Protein 2CKK (pdb70)

InterPro domains:
  IPR014722 Large ribosomal subunit protein uL2, domain 2 [G3DSA:2.30.30.30] (337-393)
  IPR019447 DNA/RNA-binding protein Kin17, WH-like domain [PF10357] (59-177)
  IPR019447 DNA/RNA-binding protein Kin17, WH-like domain [SM01253] (52-178)
  IPR036236 Zinc finger C2H2 superfamily [SSF57667] (26-66)
  IPR037321 KIN17-like protein [PTHR12805] (1-393)
  IPR038254 DNA/RNA-binding protein KIN17, WH-like domain superfamily [G3DSA:1.10.10.2030] (60-160)
  IPR041330 KN17, SH3-like domain [PF18131] (276-328)
  IPR041995 Kin17, KOW domain [PF25092] (337-393)
  IPR041995 Kin17, KOW domain [cd13155] (339-392)
  IPR056767 KIN17, C2H2-type zinc finger domain [PF25095] (24-53)

Sequence (120 aa):
TARTDYWLQPEIIVKIITKKLGEKYHKKKAIVKEVIDKYTAVVKMIDSGDKLKLDQTHLETVIPAPGKRILVLNGGYRGNEGTLESINEKTFSATIVIETGPLKGRRVEGIQYEDISKLA

Structure (mmCIF, N/CA/C/O backbone):
data_2CKK
#
_entry.id   2CKK
#
_cell.length_a   45.752
_cell.length_b   46.309
_cell.length_c   60.798
_cell.angle_alpha   90.00
_cell.angle_beta   90.00
_cell.angle_gamma   90.00
#
_symmetry.space_group_name_H-M   'P 21 21 21'
#
loop_
_entity.id
_entity.type
_entity.pdbx_description
1 polymer KIN17
2 non-polymer 'IODIDE ION'
3 non-polymer 'ACETATE ION'
4 water water
#
loop_
_atom_site.group_PDB
_atom_site.id
_atom_site.type_symbol
_atom_site.label_atom_id
_atom_site.label_alt_id
_atom_site.label_comp_id
_atom_site.label_asym_id
_atom_site.label_entity_id
_atom_site.label_seq_id
_atom_site.pdbx_PDB_ins_code
_atom_site.Cartn_x
_atom_site.Cartn_y
_atom_site.Cartn_z
_atom_site.occupancy
_atom_site.B_iso_or_equiv
_atom_site.auth_seq_id
_atom_site.auth_comp_id
_atom_site.auth_asym_id
_atom_site.auth_atom_id
_atom_site.pdbx_PDB_model_num
ATOM 1 N N . THR A 1 8 ? 35.207 32.848 9.742 1.00 35.68 8 THR A N 1
ATOM 2 C CA . THR A 1 8 ? 35.003 32.243 11.094 1.00 34.75 8 THR A CA 1
ATOM 3 C C . THR A 1 8 ? 35.594 30.847 11.088 1.00 33.05 8 THR A C 1
ATOM 4 O O . THR A 1 8 ? 36.253 30.442 10.112 1.00 33.93 8 THR A O 1
ATOM 8 N N . ALA A 1 9 ? 35.353 30.097 12.158 1.00 30.35 9 ALA A N 1
ATOM 9 C CA . ALA A 1 9 ? 35.892 28.756 12.231 1.00 28.15 9 ALA A CA 1
ATOM 10 C C . ALA A 1 9 ? 35.052 27.770 11.429 1.00 26.12 9 ALA A C 1
ATOM 11 O O . ALA A 1 9 ? 35.393 26.602 11.375 1.00 25.41 9 ALA A O 1
ATOM 13 N N . ARG A 1 10 ? 33.947 28.219 10.846 1.00 23.67 10 ARG A N 1
ATOM 14 C CA . ARG A 1 10 ? 33.074 27.351 10.067 1.00 22.77 10 ARG A CA 1
ATOM 15 C C . ARG A 1 10 ? 33.293 27.664 8.580 1.00 21.58 10 ARG A C 1
ATOM 16 O O . ARG A 1 10 ? 33.050 28.774 8.110 1.00 21.65 10 ARG A O 1
ATOM 24 N N . THR A 1 11 ? 33.774 26.679 7.831 1.00 19.40 11 THR A N 1
ATOM 25 C CA . THR A 1 11 ? 34.000 26.809 6.384 1.00 18.14 11 THR A CA 1
ATOM 26 C C . THR A 1 11 ? 33.171 25.795 5.630 1.00 17.55 11 THR A C 1
ATOM 27 O O . THR A 1 11 ? 32.828 24.740 6.168 1.00 18.31 11 THR A O 1
ATOM 31 N N . ASP A 1 12 ? 32.856 26.132 4.383 1.00 17.19 12 ASP A N 1
ATOM 32 C CA . ASP A 1 12 ? 32.085 25.233 3.519 1.00 17.15 12 ASP A CA 1
ATOM 33 C C . ASP A 1 12 ? 32.929 24.076 3.006 1.00 16.58 12 ASP A C 1
ATOM 34 O O . ASP A 1 12 ? 32.406 23.000 2.707 1.00 17.91 12 ASP A O 1
ATOM 39 N N . TYR A 1 13 ? 34.233 24.313 2.933 1.00 17.45 13 TYR A N 1
ATOM 40 C CA . TYR A 1 13 ? 35.239 23.305 2.544 1.00 16.72 13 TYR A CA 1
ATOM 41 C C . TYR A 1 13 ? 35.843 22.656 3.790 1.00 16.39 13 TYR A C 1
ATOM 42 O O . TYR A 1 13 ? 35.957 23.282 4.827 1.00 17.48 13 TYR A O 1
ATOM 51 N N . TRP A 1 14 ? 36.208 21.390 3.687 1.00 14.97 14 TRP A N 1
ATOM 52 C CA . TRP A 1 14 ? 36.639 20.649 4.885 1.00 13.86 14 TRP A CA 1
ATOM 53 C C . TRP A 1 14 ? 37.839 19.735 4.677 1.00 13.57 14 TRP A C 1
ATOM 54 O O . TRP A 1 14 ? 38.407 19.274 5.657 1.00 13.28 14 TRP A O 1
ATOM 65 N N . LEU A 1 15 ? 38.214 19.397 3.437 1.00 13.66 15 LEU A N 1
ATOM 66 C CA . LEU A 1 15 ? 39.314 18.447 3.237 1.00 13.44 15 LEU A CA 1
ATOM 67 C C . LEU A 1 15 ? 40.623 18.918 3.857 1.00 13.53 15 LEU A C 1
ATOM 68 O O . LEU A 1 15 ? 40.941 20.087 3.802 1.00 14.10 15 LEU A O 1
ATOM 73 N N . GLN A 1 16 ? 41.368 17.957 4.402 1.00 12.73 16 GLN A N 1
ATOM 74 C CA . GLN A 1 16 ? 42.752 18.130 4.854 1.00 12.73 16 GLN A CA 1
ATOM 75 C C . GLN A 1 16 ? 43.510 16.915 4.347 1.00 12.90 16 GLN A C 1
ATOM 76 O O . GLN A 1 16 ? 42.939 15.851 4.162 1.00 13.90 16 GLN A O 1
ATOM 82 N N . PRO A 1 17 ? 44.816 17.067 4.147 1.00 13.71 17 PRO A N 1
ATOM 83 C CA . PRO A 1 17 ? 45.642 15.910 3.811 1.00 13.75 17 PRO A CA 1
ATOM 84 C C . PRO A 1 17 ? 45.827 15.015 5.034 1.00 12.86 17 PRO A C 1
ATOM 85 O O . PRO A 1 17 ? 45.598 15.424 6.164 1.00 13.19 17 PRO A O 1
ATOM 89 N N . GLU A 1 18 ? 46.240 13.781 4.774 1.00 12.63 18 GLU A N 1
ATOM 90 C CA . GLU A 1 18 ? 46.628 12.804 5.778 1.00 12.93 18 GLU A CA 1
ATOM 91 C C . GLU A 1 18 ? 45.49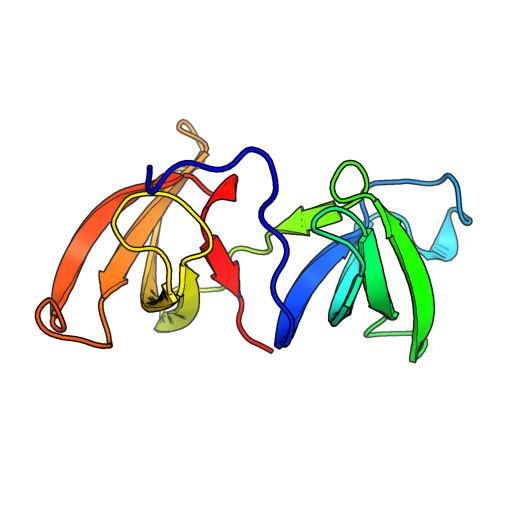2 12.204 6.603 1.00 13.37 18 GLU A C 1
ATOM 92 O O . GLU A 1 18 ? 45.735 11.576 7.626 1.00 15.23 18 GLU A O 1
ATOM 98 N N . ILE A 1 19 ? 44.277 12.397 6.139 1.00 12.46 19 ILE A N 1
ATOM 99 C CA . ILE A 1 19 ? 43.110 11.753 6.696 1.00 12.61 19 ILE A CA 1
ATOM 100 C C . ILE A 1 19 ? 42.642 10.622 5.785 1.00 12.64 19 ILE A C 1
ATOM 101 O O . ILE A 1 19 ? 43.004 10.559 4.594 1.00 13.66 19 ILE A O 1
ATOM 106 N N . ILE A 1 20 ? 41.891 9.702 6.384 1.00 12.50 20 ILE A N 1
ATOM 107 C CA . ILE A 1 20 ? 41.183 8.668 5.655 1.00 12.55 20 ILE A CA 1
ATOM 108 C C . ILE A 1 20 ? 39.771 9.136 5.349 1.00 12.67 20 ILE A C 1
ATOM 109 O O . ILE A 1 20 ? 39.084 9.663 6.217 1.00 13.70 20 ILE A O 1
ATOM 115 N N . VAL A 1 21 ? 39.380 8.933 4.095 1.00 12.37 21 VAL A N 1
ATOM 116 C CA . VAL A 1 21 ? 38.043 9.232 3.661 1.00 13.14 21 VAL A CA 1
ATOM 117 C C . VAL A 1 21 ? 37.475 8.011 2.954 1.00 12.88 21 VAL A C 1
ATOM 118 O O . VAL A 1 21 ? 38.177 7.082 2.575 1.00 12.75 21 VAL A O 1
ATOM 122 N N . LYS A 1 22 ? 36.167 8.031 2.771 1.00 12.52 22 LYS A N 1
ATOM 123 C CA . LYS A 1 22 ? 35.448 6.997 2.031 1.00 13.19 22 LYS A CA 1
ATOM 124 C C . LYS A 1 22 ? 34.882 7.628 0.755 1.00 13.28 22 LYS A C 1
ATOM 125 O O . LYS A 1 22 ? 34.292 8.718 0.813 1.00 13.84 22 LYS A O 1
ATOM 131 N N . ILE A 1 23 ? 35.076 6.966 -0.382 1.00 13.05 23 ILE A N 1
ATOM 132 C CA . ILE A 1 23 ? 34.583 7.455 -1.638 1.00 13.13 23 ILE A CA 1
ATOM 133 C C . ILE A 1 23 ? 33.132 7.038 -1.660 1.00 12.57 23 ILE A C 1
ATOM 134 O O . ILE A 1 23 ? 32.802 5.876 -1.476 1.00 12.71 23 ILE A O 1
ATOM 139 N N . ILE A 1 24 ? 32.246 7.987 -1.917 1.00 12.31 24 ILE A N 1
ATOM 140 C CA . ILE A 1 24 ? 30.812 7.736 -1.925 1.00 13.22 24 ILE A CA 1
ATOM 141 C C . ILE A 1 24 ? 30.185 8.008 -3.273 1.00 12.83 24 ILE A C 1
ATOM 142 O O . ILE A 1 24 ? 28.968 8.107 -3.378 1.00 14.16 24 ILE A O 1
ATOM 147 N N . THR A 1 25 ? 31.013 8.076 -4.317 1.00 12.86 25 THR A N 1
ATOM 148 C CA . THR A 1 25 ? 30.520 8.191 -5.674 1.00 13.16 25 THR A CA 1
ATOM 149 C C . THR A 1 25 ? 30.845 6.945 -6.495 1.00 14.11 25 THR A C 1
ATOM 150 O O . THR A 1 25 ? 31.835 6.252 -6.240 1.00 13.84 25 THR A O 1
ATOM 154 N N . LYS A 1 26 ? 30.022 6.705 -7.507 1.00 14.22 26 LYS A N 1
ATOM 155 C CA . LYS A 1 26 ? 30.280 5.729 -8.555 1.00 14.62 26 LYS A CA 1
ATOM 156 C C . LYS A 1 26 ? 30.802 6.384 -9.814 1.00 15.72 26 LYS A C 1
ATOM 157 O O . LYS A 1 26 ? 31.104 5.690 -10.771 1.00 16.81 26 LYS A O 1
ATOM 163 N N . LYS A 1 27 ? 30.934 7.703 -9.803 1.00 15.43 27 LYS A N 1
ATOM 164 C CA . LYS A 1 27 ? 31.201 8.459 -11.038 1.00 16.35 27 LYS A CA 1
ATOM 165 C C . LYS A 1 27 ? 32.559 8.157 -11.651 1.00 17.45 27 LYS A C 1
ATOM 166 O O . LYS A 1 27 ? 32.754 8.372 -12.850 1.00 18.50 27 LYS A O 1
ATOM 172 N N . LEU A 1 28 ? 33.502 7.674 -10.843 1.00 16.74 28 LEU A N 1
ATOM 173 C CA . LEU A 1 28 ? 34.844 7.340 -11.373 1.00 17.38 28 LEU A CA 1
ATOM 174 C C . LEU A 1 28 ? 35.004 5.847 -11.522 1.00 16.91 28 LEU A C 1
ATOM 175 O O . LEU A 1 28 ? 36.110 5.357 -11.830 1.00 18.62 28 LEU A O 1
ATOM 180 N N . GLY A 1 29 ? 33.899 5.130 -11.360 1.00 16.22 29 GLY A N 1
ATOM 181 C CA . GLY A 1 29 ? 33.865 3.683 -11.508 1.00 17.18 29 GLY A CA 1
ATOM 182 C C . GLY A 1 29 ? 33.367 3.029 -10.222 1.00 16.23 29 GLY A C 1
ATOM 183 O O . GLY A 1 29 ? 33.709 3.447 -9.124 1.00 16.73 29 GLY A O 1
ATOM 184 N N . GLU A 1 30 ? 32.514 2.023 -10.365 1.00 17.02 30 GLU A N 1
ATOM 185 C CA . GLU A 1 30 ? 31.963 1.306 -9.237 1.00 16.17 30 GLU A CA 1
ATOM 186 C C . GLU A 1 30 ? 33.008 0.629 -8.365 1.00 16.15 30 GLU A C 1
ATOM 187 O O . GLU A 1 30 ? 32.758 0.383 -7.185 1.00 16.58 30 GLU A O 1
ATOM 193 N N . LYS A 1 31 ? 34.172 0.324 -8.944 1.00 15.02 31 LYS A N 1
ATOM 194 C CA . LYS A 1 31 ? 35.305 -0.207 -8.192 1.00 15.65 31 LYS A CA 1
ATOM 195 C C . LYS A 1 31 ? 35.533 0.569 -6.878 1.00 14.61 31 LYS A C 1
ATOM 196 O O . LYS A 1 31 ? 35.821 -0.003 -5.848 1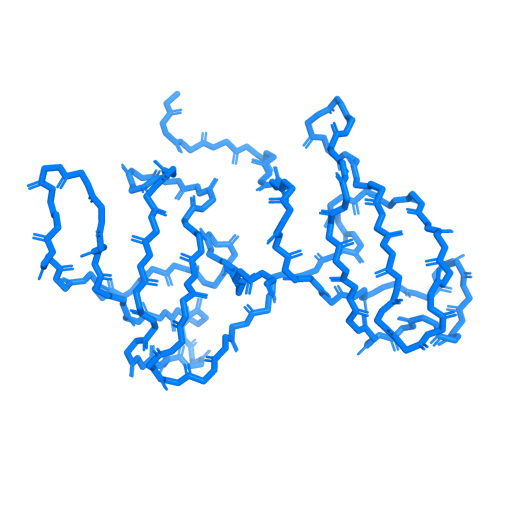.00 15.52 31 LYS A O 1
ATOM 202 N N . TYR A 1 32 ? 35.414 1.885 -6.964 1.00 13.53 32 TYR A N 1
ATOM 203 C CA . TYR A 1 32 ? 35.839 2.765 -5.866 1.00 13.80 32 TYR A CA 1
ATOM 204 C C . TYR A 1 32 ? 34.715 3.081 -4.890 1.00 14.08 32 TYR A C 1
ATOM 205 O O . TYR A 1 32 ? 34.981 3.628 -3.824 1.00 14.54 32 TYR A O 1
ATOM 214 N N . HIS A 1 33 ? 33.476 2.743 -5.228 1.00 13.85 33 HIS A N 1
ATOM 215 C CA . HIS A 1 33 ? 32.342 3.151 -4.407 1.00 14.08 33 HIS A CA 1
ATOM 216 C C . HIS A 1 33 ? 32.406 2.416 -3.068 1.00 14.13 33 HIS A C 1
ATOM 217 O O . HIS A 1 33 ? 32.509 1.198 -3.021 1.00 15.00 33 HIS A O 1
ATOM 224 N N . LYS A 1 34 ? 32.327 3.188 -1.985 1.00 13.71 34 LYS A N 1
ATOM 225 C CA . LYS A 1 34 ? 32.362 2.728 -0.601 1.00 15.71 34 LYS A CA 1
ATOM 226 C C . LYS A 1 34 ? 33.721 2.248 -0.153 1.00 15.63 34 LYS A C 1
ATOM 227 O O . LYS A 1 34 ? 33.857 1.679 0.938 1.00 17.43 34 LYS A O 1
ATOM 233 N N . LYS A 1 35 ? 34.742 2.511 -0.948 1.00 14.47 35 LYS A N 1
ATOM 234 C CA . LYS A 1 35 ? 36.095 2.130 -0.590 1.00 14.30 35 LYS A CA 1
ATOM 235 C C . LYS A 1 35 ? 36.836 3.303 0.036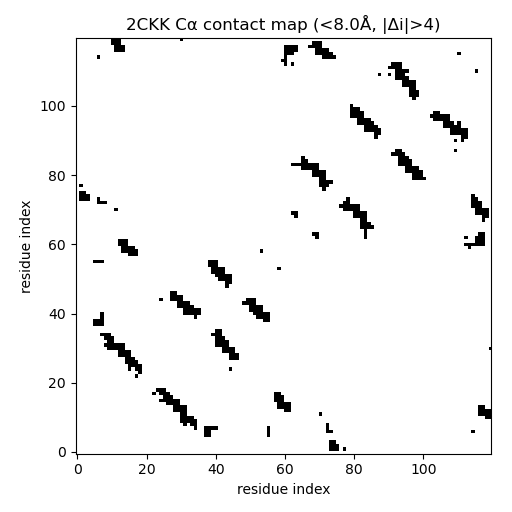 1.00 13.51 35 LYS A C 1
ATOM 236 O O . LYS A 1 35 ? 36.587 4.468 -0.287 1.00 14.41 35 LYS A O 1
ATOM 242 N N . LYS A 1 36 ? 37.761 2.994 0.941 1.00 14.33 36 LYS A N 1
ATOM 243 C CA . LYS A 1 36 ? 38.521 4.026 1.642 1.00 14.18 36 LYS A CA 1
ATOM 244 C C . LYS A 1 36 ? 39.797 4.438 0.910 1.00 13.36 36 LYS A C 1
ATOM 245 O O . LYS A 1 36 ? 40.363 3.676 0.104 1.00 13.10 36 LYS A O 1
ATOM 251 N N . ALA A 1 37 ? 40.222 5.667 1.186 1.00 12.91 37 ALA A N 1
ATOM 252 C CA . ALA A 1 37 ? 41.389 6.236 0.556 1.00 13.16 37 ALA A CA 1
ATOM 253 C C . ALA A 1 37 ? 42.081 7.156 1.517 1.00 13.21 37 ALA A C 1
ATOM 254 O O . ALA A 1 37 ? 41.465 7.652 2.457 1.00 13.70 37 ALA A O 1
ATOM 256 N N . ILE A 1 38 ? 43.325 7.483 1.212 1.00 13.36 38 ILE A N 1
ATOM 257 C CA . ILE A 1 38 ? 44.045 8.498 1.967 1.00 14.29 38 ILE A CA 1
ATOM 258 C C . ILE A 1 38 ? 44.042 9.785 1.131 1.00 13.87 38 ILE A C 1
ATOM 259 O O . ILE A 1 38 ? 44.314 9.745 -0.077 1.00 14.36 38 ILE A O 1
ATOM 264 N N . VAL A 1 39 ? 43.783 10.925 1.777 1.00 13.64 39 VAL A N 1
ATOM 265 C CA . VAL A 1 39 ? 43.907 12.212 1.114 1.00 13.52 39 VAL A CA 1
ATOM 266 C C . VAL A 1 39 ? 45.369 12.586 1.052 1.00 13.66 39 VAL A C 1
ATOM 267 O O . VAL A 1 39 ? 45.989 12.830 2.066 1.00 13.23 39 VAL A O 1
ATOM 271 N N . LYS A 1 40 ? 45.931 12.612 -0.146 1.00 13.43 40 LYS A N 1
ATOM 272 C CA . LYS A 1 40 ? 47.341 12.938 -0.328 1.00 14.16 40 LYS A CA 1
ATOM 273 C C . LYS A 1 40 ? 47.586 14.439 -0.422 1.00 14.05 40 LYS A C 1
ATOM 274 O O . LYS A 1 40 ? 48.588 14.951 0.072 1.00 14.99 40 LYS A O 1
ATOM 280 N N . GLU A 1 41 ? 46.638 15.151 -1.035 1.00 14.21 41 GLU A N 1
ATOM 281 C CA . GLU A 1 41 ? 46.735 16.578 -1.245 1.00 15.00 41 GLU A CA 1
ATOM 282 C C . GLU A 1 41 ? 45.357 17.193 -1.448 1.00 14.05 41 GLU A C 1
ATOM 283 O O . GLU A 1 41 ? 44.435 16.515 -1.916 1.00 14.76 41 GLU A O 1
ATOM 289 N N . VAL A 1 42 ? 45.223 18.442 -1.006 1.00 14.02 42 VAL A N 1
ATOM 290 C CA . VAL A 1 42 ? 44.026 19.210 -1.257 1.00 15.00 42 VAL A CA 1
ATOM 291 C C . VAL A 1 42 ? 44.380 20.324 -2.226 1.00 16.59 42 VAL A C 1
ATOM 292 O O . VAL A 1 42 ? 45.344 21.041 -2.019 1.00 16.29 42 VAL A O 1
ATOM 296 N N . ILE A 1 43 ? 43.588 20.454 -3.274 1.00 18.47 43 ILE A N 1
ATOM 297 C CA . ILE A 1 43 ? 43.794 21.486 -4.281 1.00 20.57 43 ILE A CA 1
ATOM 298 C C . ILE A 1 43 ? 42.591 22.401 -4.260 1.00 20.94 43 ILE A C 1
ATOM 299 O O . ILE A 1 43 ? 41.435 21.943 -4.396 1.00 20.54 43 ILE A O 1
ATOM 304 N N . ASP A 1 44 ? 42.877 23.685 -4.044 1.00 23.03 44 ASP A N 1
ATOM 305 C CA . ASP A 1 44 ? 41.912 24.760 -4.101 1.00 24.32 44 ASP A CA 1
ATOM 306 C C . ASP A 1 44 ? 40.680 24.464 -3.265 1.00 22.54 44 ASP A C 1
ATOM 307 O O . ASP A 1 44 ? 39.546 24.579 -3.741 1.00 23.56 44 ASP A O 1
ATOM 312 N N . LYS A 1 45 ? 40.942 24.121 -2.013 1.00 21.56 45 LYS A N 1
ATOM 313 C CA . LYS A 1 45 ? 39.936 23.997 -0.962 1.00 20.19 45 LYS A CA 1
ATOM 314 C C . LYS A 1 45 ? 38.983 22.815 -1.098 1.00 18.25 45 LYS A C 1
ATOM 315 O O . LYS A 1 45 ? 38.782 22.129 -0.122 1.00 17.75 45 LYS A O 1
ATOM 321 N N . TYR A 1 46 ? 38.427 22.595 -2.293 1.00 17.12 46 TYR A N 1
ATOM 322 C CA . TYR A 1 46 ? 37.341 21.626 -2.501 1.00 15.72 46 TYR A CA 1
ATOM 323 C C . TYR A 1 46 ? 37.733 20.272 -3.084 1.00 16.07 46 TYR A C 1
ATOM 324 O O . TYR A 1 46 ? 36.918 19.368 -3.086 1.00 15.96 46 TYR A O 1
ATOM 333 N N . THR A 1 47 ? 38.950 20.124 -3.599 1.00 16.27 47 THR A N 1
ATOM 334 C CA . THR A 1 47 ? 39.322 18.955 -4.351 1.00 16.09 47 THR A CA 1
ATOM 335 C C . THR A 1 47 ? 40.410 18.183 -3.642 1.00 15.42 47 THR A C 1
ATOM 336 O O . THR A 1 47 ? 41.400 18.751 -3.208 1.00 16.64 47 THR A O 1
ATOM 340 N N . ALA A 1 48 ? 40.213 16.880 -3.540 1.00 15.58 48 ALA A N 1
ATOM 341 C CA . ALA A 1 48 ? 41.211 15.971 -3.003 1.00 15.79 48 ALA A CA 1
ATOM 342 C C . ALA A 1 48 ? 41.886 15.197 -4.093 1.00 14.74 48 ALA A C 1
ATOM 343 O O . ALA A 1 48 ? 41.237 14.745 -5.021 1.00 15.74 48 ALA A O 1
ATOM 345 N N . VAL A 1 49 ? 43.177 14.993 -3.931 1.00 14.95 49 VAL A N 1
ATOM 346 C CA . VAL A 1 49 ? 43.864 13.933 -4.622 1.00 14.66 49 VAL A CA 1
ATOM 347 C C . VAL A 1 49 ? 43.963 12.816 -3.600 1.00 14.36 49 VAL A C 1
ATOM 348 O O . VAL A 1 49 ? 44.547 13.020 -2.547 1.00 14.95 49 VAL A O 1
ATOM 352 N N . VAL A 1 50 ? 43.328 11.683 -3.888 1.00 13.24 50 VAL A N 1
ATOM 353 C CA . VAL A 1 50 ? 43.296 10.583 -2.943 1.00 13.61 50 VAL A CA 1
ATOM 354 C C . VAL A 1 50 ? 44.031 9.380 -3.536 1.00 13.99 50 VAL A C 1
ATOM 355 O O . VAL A 1 50 ? 44.147 9.233 -4.781 1.00 14.90 50 VAL A O 1
ATOM 359 N N . LYS A 1 51 ? 44.539 8.527 -2.649 1.00 14.96 51 LYS A N 1
ATOM 360 C CA . LYS A 1 51 ? 45.096 7.238 -3.036 1.00 14.36 51 LYS A CA 1
ATOM 361 C C . LYS A 1 51 ? 44.285 6.143 -2.360 1.00 14.48 51 LYS A C 1
ATOM 362 O O . LYS A 1 51 ? 44.206 6.054 -1.131 1.00 14.32 51 LYS A O 1
ATOM 368 N N . MET A 1 52 ? 43.660 5.317 -3.166 1.00 13.55 52 MET A N 1
ATOM 369 C CA . MET A 1 52 ? 42.774 4.280 -2.643 1.00 13.97 52 MET A CA 1
ATOM 370 C C . MET A 1 52 ? 43.597 3.294 -1.839 1.00 15.00 52 MET A C 1
ATOM 371 O O . MET A 1 52 ? 44.659 2.858 -2.287 1.00 16.08 52 MET A O 1
ATOM 376 N N . ILE A 1 53 ? 43.084 2.890 -0.685 1.00 14.49 53 ILE A N 1
ATOM 377 C CA . ILE A 1 53 ? 43.849 2.018 0.196 1.00 16.22 53 ILE A CA 1
ATOM 378 C C . ILE A 1 53 ? 44.106 0.644 -0.427 1.00 16.83 53 ILE A C 1
ATOM 379 O O . ILE A 1 53 ? 45.229 0.124 -0.373 1.00 18.30 53 ILE A O 1
ATOM 384 N N . ASP A 1 54 ? 43.075 0.071 -1.048 1.00 16.71 54 ASP A N 1
ATOM 385 C CA . ASP A 1 54 ? 43.165 -1.305 -1.514 1.00 18.12 54 ASP A CA 1
ATOM 386 C C . ASP A 1 54 ? 43.992 -1.343 -2.803 1.00 17.73 54 ASP A C 1
ATOM 387 O O . ASP A 1 54 ? 45.045 -2.016 -2.848 1.00 20.27 54 ASP A O 1
ATOM 392 N N . SER A 1 55 ? 43.577 -0.598 -3.828 1.00 17.29 55 SER A N 1
ATOM 393 C CA . SER A 1 55 ? 44.213 -0.697 -5.127 1.00 16.96 55 SER A CA 1
ATOM 394 C C . SER A 1 55 ? 45.434 0.189 -5.278 1.00 17.07 55 SER A C 1
ATOM 395 O O . SER A 1 55 ? 46.227 -0.041 -6.192 1.00 18.62 55 SER A O 1
ATOM 398 N N . GLY A 1 56 ? 45.567 1.232 -4.447 1.00 16.27 56 GLY A N 1
ATOM 399 C CA . GLY A 1 56 ? 46.576 2.261 -4.681 1.00 16.08 56 GLY A CA 1
ATOM 400 C C . GLY A 1 56 ? 46.242 3.242 -5.795 1.00 14.86 56 GLY A C 1
ATOM 401 O O . GLY A 1 56 ? 47.049 4.129 -6.097 1.00 15.69 56 GLY A O 1
ATOM 402 N N . ASP A 1 57 ? 45.068 3.111 -6.443 1.00 14.66 57 ASP A N 1
ATOM 403 C CA . ASP A 1 57 ? 44.759 4.023 -7.543 1.00 15.20 57 ASP A CA 1
ATOM 404 C C . ASP A 1 57 ? 44.639 5.472 -7.071 1.00 16.00 57 ASP A C 1
ATOM 405 O O . ASP A 1 57 ? 44.151 5.739 -5.978 1.00 15.51 57 ASP A O 1
ATOM 410 N N . LYS A 1 58 ? 45.069 6.401 -7.904 1.00 17.50 58 LYS A N 1
ATOM 411 C CA . LYS A 1 58 ? 45.008 7.821 -7.619 1.00 17.51 58 LYS A CA 1
ATOM 412 C C . LYS A 1 58 ? 43.785 8.423 -8.294 1.00 16.65 58 LYS A C 1
ATOM 413 O O . LYS A 1 58 ? 43.533 8.151 -9.477 1.00 18.40 58 LYS A O 1
ATOM 419 N N . LEU A 1 59 ? 43.031 9.222 -7.556 1.00 16.20 59 LEU A N 1
ATOM 420 C CA . LEU A 1 59 ? 41.842 9.909 -8.100 1.00 15.32 59 LEU A CA 1
ATOM 421 C C . LEU A 1 59 ? 41.817 11.347 -7.614 1.00 15.62 59 LEU A C 1
ATOM 422 O O . LEU A 1 59 ? 42.368 11.649 -6.570 1.00 15.60 59 LEU A O 1
ATOM 427 N N . LYS A 1 60 ? 41.199 12.221 -8.399 1.00 15.25 60 LYS A N 1
ATOM 428 C CA . LYS A 1 60 ? 40.896 13.578 -7.987 1.00 16.36 60 LYS A CA 1
ATOM 429 C C . LYS A 1 60 ? 39.396 13.676 -7.845 1.00 16.30 60 LYS A C 1
ATOM 430 O O . LYS A 1 60 ? 38.693 13.368 -8.790 1.00 16.37 60 LYS A O 1
ATOM 436 N N . LEU A 1 61 ? 38.931 14.083 -6.674 1.00 15.49 61 LEU A N 1
ATOM 437 C CA . LEU A 1 61 ? 37.493 14.115 -6.372 1.00 15.75 61 LEU A CA 1
ATOM 438 C C . LEU A 1 61 ? 37.139 15.343 -5.548 1.00 14.73 61 LEU A C 1
ATOM 439 O O . LEU A 1 61 ? 37.878 15.741 -4.642 1.00 15.62 61 LEU A O 1
ATOM 444 N N . ASP A 1 62 ? 35.994 15.933 -5.888 1.00 14.34 62 ASP A N 1
ATOM 445 C CA . ASP A 1 62 ? 35.409 16.978 -5.072 1.00 13.92 62 ASP A CA 1
ATOM 446 C C . ASP A 1 62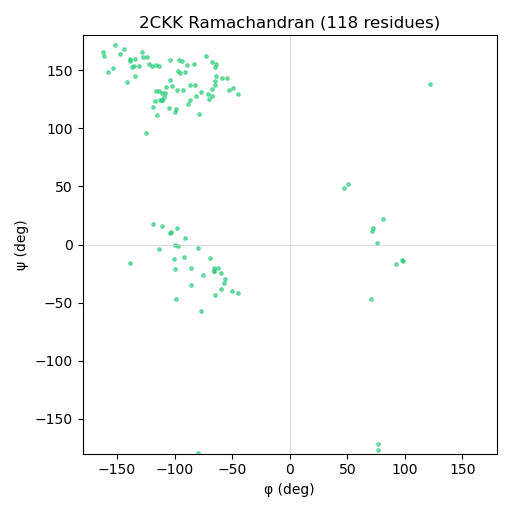 ? 35.018 16.402 -3.705 1.00 13.71 62 ASP A C 1
ATOM 447 O O . ASP A 1 62 ? 34.652 15.224 -3.579 1.00 14.22 62 ASP A O 1
ATOM 452 N N . GLN A 1 63 ? 34.967 17.283 -2.716 1.00 12.05 63 GLN A N 1
ATOM 453 C CA . GLN A 1 63 ? 34.539 16.908 -1.364 1.00 13.04 63 GLN A CA 1
ATOM 454 C C . GLN A 1 63 ? 33.158 16.265 -1.336 1.00 12.94 63 GLN A C 1
ATOM 455 O O . GLN A 1 63 ? 32.889 15.415 -0.471 1.00 13.42 63 GLN A O 1
ATOM 461 N N . THR A 1 64 ? 32.294 16.636 -2.277 1.00 12.92 64 THR A N 1
ATOM 462 C CA . THR A 1 64 ? 30.919 16.109 -2.285 1.00 13.37 64 THR A CA 1
ATOM 463 C C . THR A 1 64 ? 30.870 14.647 -2.639 1.00 12.92 64 THR A C 1
ATOM 464 O O . THR A 1 64 ? 29.823 14.022 -2.459 1.00 14.42 64 THR A O 1
ATOM 468 N N . HIS A 1 65 ? 31.986 14.094 -3.119 1.00 12.80 65 HIS A N 1
ATOM 469 C CA . HIS A 1 65 ? 32.093 12.669 -3.439 1.00 12.65 65 HIS A CA 1
ATOM 470 C C . HIS A 1 65 ? 32.849 11.846 -2.414 1.00 12.49 65 HIS A C 1
ATOM 471 O O . HIS A 1 65 ? 33.150 10.681 -2.663 1.00 13.77 65 HIS A O 1
ATOM 478 N N . LEU A 1 66 ? 33.117 12.467 -1.262 1.00 13.51 66 LEU A N 1
ATOM 479 C CA . LEU A 1 66 ? 33.909 11.886 -0.196 1.00 12.82 66 LEU A CA 1
ATOM 480 C C . LEU A 1 66 ? 33.148 12.052 1.093 1.00 13.04 66 LEU A C 1
ATOM 481 O O . LEU A 1 66 ? 32.367 12.974 1.256 1.00 14.68 66 LEU A O 1
ATOM 486 N N . GLU A 1 67 ? 33.428 11.155 2.025 1.00 13.64 67 GLU A N 1
ATOM 487 C CA . GLU A 1 67 ? 32.880 11.215 3.367 1.00 14.03 67 GLU A CA 1
ATOM 488 C C . GLU A 1 67 ? 33.981 10.961 4.372 1.00 13.83 67 GLU A C 1
ATOM 489 O O . GLU A 1 67 ? 34.891 10.169 4.133 1.00 13.72 67 GLU A O 1
ATOM 495 N N . THR A 1 68 ? 33.908 11.635 5.513 1.00 12.78 68 THR A N 1
ATOM 496 C CA . THR A 1 68 ? 34.880 11.361 6.562 1.00 12.42 68 THR A CA 1
ATOM 497 C C . THR A 1 68 ? 34.665 9.943 7.112 1.00 13.14 68 THR A C 1
ATOM 498 O O . THR A 1 68 ? 33.589 9.359 6.993 1.00 13.94 68 THR A O 1
ATOM 502 N N . VAL A 1 69 ? 35.725 9.386 7.711 1.00 13.47 69 VAL A N 1
ATOM 503 C CA . VAL A 1 69 ? 35.721 8.068 8.286 1.00 14.09 69 VAL A CA 1
ATOM 504 C C . VAL A 1 69 ? 35.862 8.203 9.801 1.00 13.81 69 VAL A C 1
ATOM 505 O O . VAL A 1 69 ? 36.815 8.811 10.288 1.00 14.20 69 VAL A O 1
ATOM 509 N N . ILE A 1 70 ? 34.917 7.631 10.538 1.00 13.94 70 ILE A N 1
ATOM 510 C CA . ILE A 1 70 ? 34.917 7.740 11.979 1.00 15.42 70 ILE A CA 1
ATOM 511 C C . ILE A 1 70 ? 35.512 6.438 12.511 1.00 15.94 70 ILE A C 1
ATOM 512 O O . ILE A 1 70 ? 34.935 5.367 12.316 1.00 15.95 70 ILE A O 1
ATOM 517 N N . PRO A 1 71 ? 36.688 6.514 13.136 1.00 15.46 71 PRO A N 1
ATOM 518 C CA . PRO A 1 71 ? 37.377 5.305 13.523 1.00 15.57 71 PRO A CA 1
ATOM 519 C C . PRO A 1 71 ? 36.836 4.685 14.808 1.00 15.95 71 PRO A C 1
ATOM 520 O O . PRO A 1 71 ? 35.921 5.234 15.458 1.00 15.72 71 PRO A O 1
ATOM 524 N N . ALA A 1 72 ? 37.467 3.570 15.205 1.00 16.14 72 ALA A N 1
ATOM 525 C CA . ALA A 1 72 ? 37.138 2.923 16.459 1.00 16.87 72 ALA A CA 1
ATOM 526 C C . ALA A 1 72 ? 37.468 3.792 17.660 1.00 16.67 72 ALA A C 1
ATOM 527 O O . ALA A 1 72 ? 38.349 4.638 17.604 1.00 17.24 72 ALA A O 1
ATOM 529 N N . PRO A 1 73 ? 36.749 3.587 18.759 1.00 16.57 73 PRO A N 1
ATOM 530 C CA . PRO A 1 73 ? 37.127 4.216 20.013 1.00 16.37 73 PRO A CA 1
ATOM 531 C C . PRO A 1 73 ? 38.606 4.008 20.325 1.00 16.78 73 PRO A C 1
ATOM 532 O O . PRO A 1 73 ? 39.112 2.886 20.171 1.00 17.44 73 PRO A O 1
ATOM 536 N N . GLY A 1 74 ? 39.280 5.078 20.743 1.00 15.99 74 GLY A N 1
ATOM 537 C CA . GLY A 1 74 ? 40.682 5.041 21.082 1.00 16.34 74 GLY A CA 1
ATOM 538 C C . GLY A 1 74 ? 41.572 5.504 19.964 1.00 16.51 74 GLY A C 1
ATOM 539 O O . GLY A 1 74 ? 42.765 5.719 20.175 1.00 18.38 74 GLY A O 1
ATOM 540 N N . LYS A 1 75 ? 41.025 5.624 18.759 1.00 17.21 75 LYS A N 1
ATOM 541 C CA . LYS A 1 75 ? 41.817 6.004 17.606 1.00 17.26 75 LYS A CA 1
ATOM 542 C C . LYS A 1 75 ? 41.799 7.490 17.352 1.00 15.95 75 LYS A C 1
ATOM 543 O O . LYS A 1 75 ? 40.877 8.189 17.748 1.00 15.96 75 LYS A O 1
ATOM 549 N N . ARG A 1 76 ? 42.823 7.940 16.639 1.00 15.39 76 ARG A N 1
ATOM 550 C CA . ARG A 1 76 ? 43.093 9.356 16.460 1.00 15.88 76 ARG A CA 1
ATOM 551 C C . ARG A 1 76 ? 42.324 9.951 15.287 1.00 14.96 76 ARG A C 1
ATOM 552 O O . ARG A 1 76 ? 42.266 9.355 14.203 1.00 15.17 76 ARG A O 1
ATOM 560 N N . ILE A 1 77 ? 41.779 11.137 15.514 1.00 13.93 77 ILE A N 1
ATOM 561 C CA . ILE A 1 77 ? 41.124 11.908 14.491 1.00 13.43 77 ILE A CA 1
ATOM 562 C C . ILE A 1 77 ? 41.736 13.301 14.367 1.00 12.93 77 ILE A C 1
ATOM 563 O O . ILE A 1 77 ? 42.433 13.765 15.253 1.00 13.63 77 ILE A O 1
ATOM 568 N N . LEU A 1 78 ? 41.477 13.930 13.225 1.00 13.24 78 LEU A N 1
ATOM 569 C CA . LEU A 1 78 ? 41.791 15.347 13.003 1.00 12.34 78 LEU A CA 1
ATOM 570 C C . LEU A 1 78 ? 40.455 16.103 13.001 1.00 13.57 78 LEU A C 1
ATOM 571 O O . LEU A 1 78 ? 39.507 15.664 12.335 1.00 14.07 78 LEU A O 1
ATOM 576 N N . VAL A 1 79 ? 40.401 17.243 13.685 1.00 13.70 79 VAL A N 1
ATOM 577 C CA . VAL A 1 79 ? 39.229 18.117 13.593 1.00 12.87 79 VAL A CA 1
ATOM 578 C C . VAL A 1 79 ? 39.388 19.059 12.392 1.00 12.85 79 VAL A C 1
ATOM 579 O O . VAL A 1 79 ? 40.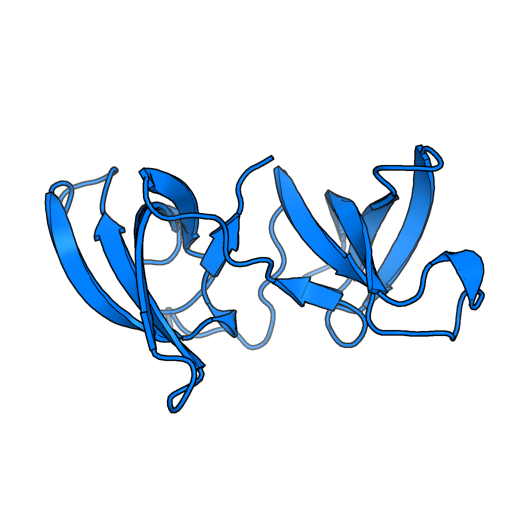402 19.754 12.260 1.00 13.36 79 VAL A O 1
ATOM 583 N N . LEU A 1 80 ? 38.389 19.007 11.513 1.00 13.03 80 LEU A N 1
ATOM 584 C CA . LEU A 1 80 ? 38.442 19.617 10.199 1.00 13.75 80 LEU A CA 1
ATOM 585 C C . LEU A 1 80 ? 37.727 20.962 10.130 1.00 14.07 80 LEU A C 1
ATOM 586 O O . LEU A 1 80 ? 37.932 21.746 9.216 1.00 14.88 80 LEU A O 1
ATOM 591 N N . ASN A 1 81 ? 36.822 21.204 11.067 1.00 14.41 81 ASN A N 1
ATOM 592 C CA . ASN A 1 81 ? 35.899 22.322 10.915 1.00 14.61 81 ASN A CA 1
ATOM 593 C C . ASN A 1 81 ? 35.304 22.682 12.266 1.00 15.63 81 ASN A C 1
ATOM 594 O O . ASN A 1 81 ? 35.385 21.870 13.189 1.00 15.69 81 ASN A O 1
ATOM 599 N N . GLY A 1 82 ? 34.731 23.880 12.392 1.00 15.91 82 GLY A N 1
ATOM 600 C CA . GLY A 1 82 ? 34.233 24.342 13.683 1.00 17.00 82 GLY A CA 1
ATOM 601 C C . GLY A 1 82 ? 35.332 24.811 14.608 1.00 16.31 82 GLY A C 1
ATOM 602 O O . GLY A 1 82 ? 36.493 24.865 14.231 1.00 17.35 82 GLY A O 1
ATOM 603 N N . GLY A 1 83 ? 34.941 25.180 15.829 1.00 16.65 83 GLY A N 1
ATOM 604 C CA . GLY A 1 83 ? 35.864 25.890 16.677 1.00 16.50 83 GLY A CA 1
ATOM 605 C C . GLY A 1 83 ? 37.093 25.131 17.143 1.00 16.44 83 GLY A C 1
ATOM 606 O O . GLY A 1 83 ? 38.080 25.750 17.561 1.00 17.45 83 GLY A O 1
ATOM 607 N N . TYR A 1 84 ? 37.037 23.793 17.097 1.00 15.55 84 TYR A N 1
ATOM 608 C CA . TYR A 1 84 ? 38.193 22.964 17.463 1.00 15.02 84 TYR A CA 1
ATOM 609 C C . TYR A 1 84 ? 39.084 22.629 16.274 1.00 14.94 84 TYR A C 1
ATOM 610 O O . TYR A 1 84 ? 40.033 21.859 16.421 1.00 15.29 84 TYR A O 1
ATOM 619 N N . ARG A 1 85 ? 38.796 23.205 15.110 1.00 15.08 85 ARG A N 1
ATOM 620 C CA . ARG A 1 85 ? 39.528 22.829 13.905 1.00 14.95 85 ARG A CA 1
ATOM 621 C C . ARG A 1 85 ? 41.017 22.965 14.077 1.00 15.45 85 ARG A C 1
ATOM 622 O O . ARG A 1 85 ? 41.519 23.919 14.704 1.00 16.53 85 ARG A O 1
ATOM 630 N N . GLY A 1 86 ? 41.720 22.023 13.469 1.00 15.27 86 GLY A N 1
ATOM 631 C CA . GLY A 1 86 ? 43.169 22.005 13.479 1.00 15.20 86 GLY A CA 1
ATOM 632 C C . GLY A 1 86 ? 43.751 21.185 14.620 1.00 15.46 86 GLY A C 1
ATOM 633 O O . GLY A 1 86 ? 44.906 20.801 14.587 1.00 17.32 86 GLY A O 1
ATOM 634 N N . ASN A 1 87 ? 42.944 20.882 15.621 1.00 15.58 87 ASN A N 1
ATOM 635 C CA . ASN A 1 87 ? 43.385 20.023 16.700 1.00 15.42 87 ASN A CA 1
ATOM 636 C C . ASN A 1 87 ? 43.225 18.557 16.294 1.00 14.57 87 ASN A C 1
ATOM 637 O O . ASN A 1 87 ? 42.392 18.222 15.430 1.00 14.56 87 ASN A O 1
ATOM 642 N N . GLU A 1 88 ? 44.024 17.692 16.916 1.00 14.11 88 GLU A N 1
ATOM 643 C CA . GLU A 1 88 ? 43.834 16.268 16.849 1.00 14.54 88 GLU A CA 1
ATOM 644 C C . GLU A 1 88 ? 43.054 15.866 18.087 1.00 14.21 88 GLU A C 1
ATOM 645 O O . GLU A 1 88 ? 43.024 16.604 19.100 1.00 15.82 88 GLU A O 1
ATOM 651 N N . GLY A 1 89 ? 42.416 14.711 18.017 1.00 14.31 89 GLY A N 1
ATOM 652 C CA . GLY A 1 89 ? 41.661 14.163 19.140 1.00 14.41 89 GLY A CA 1
ATOM 653 C C . GLY A 1 89 ? 41.603 12.660 19.125 1.00 14.61 89 GLY A C 1
ATOM 654 O O . GLY A 1 89 ? 42.029 12.036 18.162 1.00 15.76 89 GLY A O 1
ATOM 655 N N . THR A 1 90 ? 41.080 12.086 20.199 1.00 13.84 90 THR A N 1
ATOM 656 C CA . THR A 1 90 ? 40.847 10.653 20.308 1.00 14.34 90 THR A CA 1
ATOM 657 C C . THR A 1 90 ? 39.363 10.436 20.264 1.00 14.83 90 THR A C 1
ATOM 658 O O . THR A 1 90 ? 38.621 11.087 20.985 1.00 15.74 90 THR A O 1
ATOM 662 N N . LEU A 1 91 ? 38.922 9.565 19.369 1.00 13.95 91 LEU A N 1
ATOM 663 C CA . LEU A 1 91 ? 37.498 9.246 19.280 1.00 15.28 91 LEU A CA 1
ATOM 664 C C . LEU A 1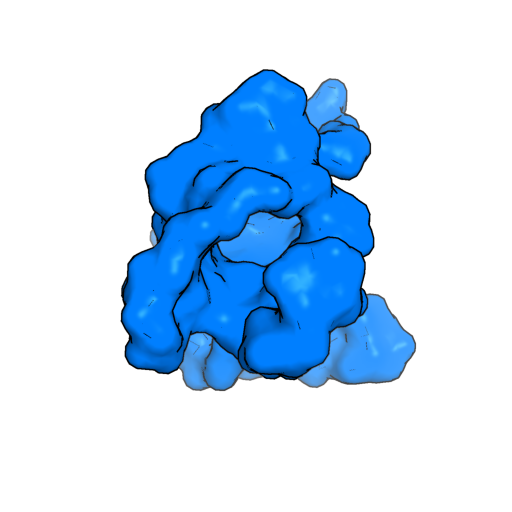 91 ? 37.115 8.429 20.525 1.00 15.32 91 LEU A C 1
ATOM 665 O O . LEU A 1 91 ? 37.759 7.420 20.815 1.00 16.03 91 LEU A O 1
ATOM 670 N N . GLU A 1 92 ? 36.114 8.877 21.274 1.00 15.73 92 GLU A N 1
ATOM 671 C CA . GLU A 1 92 ? 35.666 8.167 22.476 1.00 16.10 92 GLU A CA 1
ATOM 672 C C . GLU A 1 92 ? 34.442 7.317 22.237 1.00 15.47 92 GLU A C 1
ATOM 673 O O . GLU A 1 92 ? 34.378 6.163 22.691 1.00 17.03 92 GLU A O 1
ATOM 679 N N . SER A 1 93 ? 33.459 7.900 21.569 1.00 15.62 93 SER A N 1
ATOM 680 C CA . SER A 1 93 ? 32.201 7.226 21.309 1.00 15.77 93 SER A CA 1
ATOM 681 C C . SER A 1 93 ? 31.483 7.935 20.181 1.00 16.14 93 SER A C 1
ATOM 682 O O . SER A 1 93 ? 31.847 9.038 19.780 1.00 17.33 93 SER A O 1
ATOM 685 N N . ILE A 1 94 ? 30.489 7.246 19.659 1.00 16.74 94 ILE A N 1
ATOM 686 C CA . ILE A 1 94 ? 29.622 7.813 18.638 1.00 16.99 94 ILE A CA 1
ATOM 687 C C . ILE A 1 94 ? 28.168 7.800 19.047 1.00 18.38 94 ILE A C 1
ATOM 688 O O . ILE A 1 94 ? 27.743 6.956 19.863 1.00 19.81 94 ILE A O 1
ATOM 693 N N . ASN A 1 95 ? 27.419 8.731 18.448 1.00 18.95 95 ASN A N 1
ATOM 694 C CA . ASN A 1 95 ? 25.982 8.740 18.496 1.00 20.07 95 ASN A CA 1
ATOM 695 C C . ASN A 1 95 ? 25.461 8.775 17.073 1.00 20.23 95 ASN A C 1
ATOM 696 O O . ASN A 1 95 ? 25.377 9.840 16.452 1.00 20.23 95 ASN A O 1
ATOM 701 N N . GLU A 1 96 ? 25.144 7.604 16.540 1.00 21.66 96 GLU A N 1
ATOM 702 C CA . GLU A 1 96 ? 24.723 7.509 15.140 1.00 22.75 96 GLU A CA 1
ATOM 703 C C . GLU A 1 96 ? 23.483 8.325 14.850 1.00 22.39 96 GLU A C 1
ATOM 704 O O . GLU A 1 96 ? 23.381 8.955 13.790 1.00 22.76 96 GLU A O 1
ATOM 710 N N . LYS A 1 97 ? 22.556 8.330 15.799 1.00 22.28 97 LYS A N 1
ATOM 711 C CA . LYS A 1 97 ? 21.304 9.040 15.611 1.00 23.07 97 LYS A CA 1
ATOM 712 C C . LYS A 1 97 ? 21.474 10.525 15.312 1.00 22.09 97 LYS A C 1
ATOM 713 O O . LYS A 1 97 ? 20.661 11.091 14.601 1.00 21.73 97 LYS A O 1
ATOM 719 N N . THR A 1 98 ? 22.507 11.163 15.866 1.00 20.74 98 THR A N 1
ATOM 720 C CA . THR A 1 98 ? 22.715 12.591 15.673 1.00 19.54 98 THR A CA 1
ATOM 721 C C . THR A 1 98 ? 23.960 12.833 14.803 1.00 18.60 98 THR A C 1
ATOM 722 O O . THR A 1 98 ? 24.441 13.949 14.730 1.00 18.22 98 THR A O 1
ATOM 726 N N . PHE A 1 99 ? 24.430 11.796 14.114 1.00 18.24 99 PHE A N 1
ATOM 727 C CA . PHE A 1 99 ? 25.610 11.892 13.241 1.00 17.72 99 PHE A CA 1
ATOM 728 C C . PHE A 1 99 ? 26.738 12.618 13.955 1.00 17.33 99 PHE A C 1
ATOM 729 O O . PHE A 1 99 ? 27.356 13.528 13.401 1.00 16.74 99 PHE A O 1
ATOM 737 N N . SER A 1 100 ? 27.009 12.203 15.184 1.00 16.15 100 SER A N 1
ATOM 738 C CA . SER A 1 100 ? 27.983 12.912 15.969 1.00 16.82 100 SER A CA 1
ATOM 739 C C . SER A 1 100 ? 28.803 11.997 16.834 1.00 16.28 100 SER A C 1
ATOM 740 O O . SER A 1 100 ? 28.475 10.819 17.015 1.00 17.07 100 SER A O 1
ATOM 743 N N . ALA A 1 101 ? 29.865 12.559 17.387 1.00 15.93 101 ALA A N 1
ATOM 744 C CA . ALA A 1 101 ? 30.838 11.799 18.143 1.00 15.25 101 ALA A CA 1
ATOM 745 C C . ALA A 1 101 ? 31.263 12.580 19.369 1.00 15.00 101 ALA A C 1
ATOM 746 O O . ALA A 1 101 ? 31.101 13.810 19.456 1.00 16.78 101 ALA A O 1
ATOM 748 N N . THR A 1 102 ? 31.799 11.829 20.325 1.00 15.09 102 THR A N 1
ATOM 749 C CA . THR A 1 102 ? 32.470 12.430 21.456 1.00 14.99 102 THR A CA 1
ATOM 750 C C . THR A 1 102 ? 33.944 12.175 21.287 1.00 14.89 102 THR A C 1
ATOM 751 O O . THR A 1 102 ? 34.345 11.048 20.992 1.00 14.98 102 THR A O 1
ATOM 755 N N . ILE A 1 103 ? 34.734 13.236 21.426 1.00 14.10 103 ILE A N 1
ATOM 756 C CA . ILE A 1 103 ? 36.184 13.149 21.282 1.00 14.48 103 ILE A CA 1
ATOM 757 C C . ILE A 1 103 ? 36.842 13.761 22.506 1.00 14.26 103 ILE A C 1
ATOM 758 O O . ILE A 1 103 ? 36.229 14.522 23.244 1.00 15.23 103 ILE A O 1
ATOM 763 N N . VAL A 1 104 ? 38.100 13.417 22.702 1.00 14.56 104 VAL A N 1
ATOM 764 C CA . VAL A 1 104 ? 38.957 14.112 23.648 1.00 14.60 104 VAL A CA 1
ATOM 765 C C . VAL A 1 104 ? 40.007 14.858 22.842 1.00 13.62 104 VAL A C 1
ATOM 766 O O . VAL A 1 104 ? 40.710 14.269 22.013 1.00 14.90 104 VAL A O 1
ATOM 770 N N . ILE A 1 105 ? 40.092 16.167 23.065 1.00 13.27 105 ILE A N 1
ATOM 771 C CA . ILE A 1 105 ? 41.091 16.990 22.371 1.00 14.16 105 ILE A CA 1
ATOM 772 C C . ILE A 1 105 ? 42.476 16.584 22.857 1.00 14.79 105 ILE A C 1
ATOM 773 O O . ILE A 1 105 ? 42.704 16.424 24.059 1.00 15.30 105 ILE A O 1
ATOM 778 N N . GLU A 1 106 ? 43.397 16.401 21.911 1.00 15.20 106 GLU A N 1
ATOM 779 C CA . GLU A 1 106 ? 44.735 15.892 22.256 1.00 15.16 106 GLU A CA 1
ATOM 780 C C . GLU A 1 106 ? 45.840 16.899 22.041 1.00 15.20 106 GLU A C 1
ATOM 781 O O . GLU A 1 106 ? 47.002 16.594 22.292 1.00 17.06 106 GLU A O 1
ATOM 787 N N . THR A 1 107 ? 45.504 18.062 21.500 1.00 15.72 107 THR A N 1
ATOM 788 C CA . THR A 1 107 ? 46.492 19.080 21.157 1.00 15.72 107 THR A CA 1
ATOM 789 C C . THR A 1 107 ? 46.069 20.456 21.617 1.00 16.28 107 THR A C 1
ATOM 790 O O . THR A 1 107 ? 44.892 20.682 21.835 1.00 15.33 107 THR A O 1
ATOM 79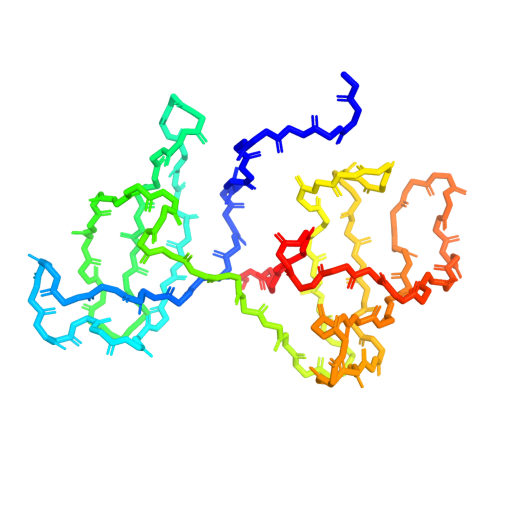4 N N . GLY A 1 108 ? 47.029 21.370 21.745 1.00 16.13 108 GLY A N 1
ATOM 795 C CA . GLY A 1 108 ? 46.717 22.768 21.982 1.00 16.04 108 GLY A CA 1
ATOM 796 C C . GLY A 1 108 ? 46.305 23.023 23.420 1.00 16.12 108 GLY A C 1
ATOM 797 O O . GLY A 1 108 ? 46.385 22.135 24.289 1.00 16.80 108 GLY A O 1
ATOM 798 N N . PRO A 1 109 ? 45.846 24.242 23.673 1.00 16.83 109 PRO A N 1
ATOM 799 C CA . PRO A 1 109 ? 45.548 24.660 25.034 1.00 17.25 109 PRO A CA 1
ATOM 800 C C . PRO A 1 109 ? 44.387 23.892 25.666 1.00 17.12 109 PRO A C 1
ATOM 801 O O . PRO A 1 109 ? 44.293 23.825 26.905 1.00 18.38 109 PRO A O 1
ATOM 805 N N . LEU A 1 110 ? 43.507 23.321 24.844 1.00 17.28 110 LEU A N 1
ATOM 806 C CA . LEU A 1 110 ? 42.364 22.588 25.354 1.00 16.38 110 LEU A CA 1
ATOM 807 C C . LEU A 1 110 ? 42.591 21.059 25.388 1.00 15.31 110 LEU A C 1
ATOM 808 O O . LEU A 1 110 ? 41.653 20.286 25.568 1.00 16.26 110 LEU A O 1
ATOM 813 N N . LYS A 1 111 ? 43.847 20.633 25.235 1.00 15.15 111 LYS A N 1
ATOM 814 C CA . LYS A 1 111 ? 44.194 19.228 25.411 1.00 15.93 111 LYS A CA 1
ATOM 815 C C . LYS A 1 111 ? 43.534 18.684 26.670 1.00 16.59 111 LYS A C 1
ATOM 816 O O . LYS A 1 111 ? 43.628 19.292 27.741 1.00 17.86 111 LYS A O 1
ATOM 822 N N . GLY A 1 112 ? 42.857 17.559 26.517 1.00 16.66 112 GLY A N 1
ATOM 823 C CA . GLY A 1 112 ? 42.158 16.904 27.609 1.00 15.85 112 GLY A CA 1
ATOM 824 C C . GLY A 1 112 ? 40.665 17.166 27.698 1.00 15.84 112 GLY A C 1
ATOM 825 O O . GLY A 1 112 ? 39.935 16.446 28.386 1.00 17.09 112 GLY A O 1
ATOM 826 N N . ARG A 1 113 ? 40.192 18.177 26.975 1.00 14.63 113 ARG A N 1
ATOM 827 C CA . ARG A 1 113 ? 38.769 18.488 26.999 1.00 14.48 113 ARG A CA 1
ATOM 828 C C . ARG A 1 113 ? 38.009 17.413 26.255 1.00 14.55 113 ARG A C 1
ATOM 829 O O . ARG A 1 113 ? 38.348 17.083 25.135 1.00 14.48 113 ARG A O 1
ATOM 837 N N . ARG A 1 114 ? 36.973 16.897 26.904 1.00 15.39 114 ARG A N 1
ATOM 838 C CA . ARG A 1 114 ? 36.021 15.979 26.316 1.00 16.23 114 ARG A CA 1
ATOM 839 C C . ARG A 1 114 ? 34.899 16.797 25.673 1.00 17.21 114 ARG A C 1
ATOM 840 O O . ARG A 1 114 ? 34.240 17.627 26.340 1.00 18.23 114 ARG A O 1
ATOM 848 N N . VAL A 1 115 ? 34.740 16.605 24.367 1.00 17.37 115 VAL A N 1
ATOM 849 C CA . VAL A 1 115 ? 33.817 17.390 23.532 1.00 17.90 115 VAL A CA 1
ATOM 850 C C . VAL A 1 115 ? 32.755 16.410 23.025 1.00 17.60 115 VAL A C 1
ATOM 851 O O . VAL A 1 115 ? 33.081 15.514 22.269 1.00 17.05 115 VAL A O 1
ATOM 855 N N . GLU A 1 116 ? 31.521 16.544 23.489 1.00 18.08 116 GLU A N 1
ATOM 856 C CA . GLU A 1 116 ? 30.415 15.710 23.010 1.00 19.11 116 GLU A CA 1
ATOM 857 C C . GLU A 1 116 ? 29.735 16.380 21.843 1.00 18.43 116 GLU A C 1
ATOM 858 O O . GLU A 1 116 ? 29.705 17.589 21.761 1.00 20.09 116 GLU A O 1
ATOM 864 N N . GLY A 1 117 ? 29.215 15.591 20.928 1.00 18.45 117 GLY A N 1
ATOM 865 C CA . GLY A 1 117 ? 28.343 16.144 19.901 1.00 17.68 117 GLY A CA 1
ATOM 866 C C . GLY A 1 117 ? 29.049 16.800 18.734 1.00 17.44 117 GLY A C 1
ATOM 867 O O . GLY A 1 117 ? 28.462 17.646 18.034 1.00 18.71 117 GLY A O 1
ATOM 868 N N . ILE A 1 118 ? 30.306 16.434 18.514 1.00 16.18 118 ILE A N 1
ATOM 869 C CA . ILE A 1 118 ? 30.984 16.963 17.343 1.00 16.43 118 ILE A CA 1
ATOM 870 C C . ILE A 1 118 ? 30.496 16.202 16.115 1.00 15.25 118 ILE A C 1
ATOM 871 O O . ILE A 1 118 ? 30.433 14.971 16.104 1.00 16.04 118 ILE A O 1
ATOM 876 N N . GLN A 1 119 ? 30.115 16.935 15.083 1.00 14.33 119 GLN A N 1
ATOM 877 C CA . GLN A 1 119 ? 29.518 16.315 13.906 1.00 14.50 119 GLN A CA 1
ATOM 878 C C . GLN A 1 119 ? 30.517 15.416 13.201 1.00 14.75 119 GLN A C 1
ATOM 879 O O . GLN A 1 119 ? 31.699 15.770 13.036 1.00 14.17 119 GLN A O 1
ATOM 885 N N . TYR A 1 120 ? 30.042 14.277 12.708 1.00 14.46 120 TYR A N 1
ATOM 886 C CA . TYR A 1 120 ? 30.888 13.399 11.902 1.00 14.72 120 TYR A CA 1
ATOM 887 C C . TYR A 1 120 ? 31.607 14.137 10.767 1.00 13.44 120 TYR A C 1
ATOM 888 O O . TYR A 1 120 ? 32.769 13.885 10.456 1.00 13.62 120 TYR A O 1
ATOM 897 N N . GLU A 1 121 ? 30.888 15.060 10.126 1.00 14.00 121 GLU A N 1
ATOM 898 C CA . GLU A 1 121 ? 31.428 15.783 8.981 1.00 14.00 121 GLU A CA 1
ATOM 899 C C . GLU A 1 121 ? 32.641 16.623 9.346 1.00 13.92 121 GLU A C 1
ATOM 900 O O . GLU A 1 121 ? 33.390 17.007 8.481 1.00 13.95 121 GLU A O 1
ATOM 910 N N . ASP A 1 122 ? 32.806 16.926 10.627 1.00 12.94 122 ASP A N 1
ATOM 911 C CA . ASP A 1 122 ? 33.827 17.843 11.108 1.00 13.27 122 ASP A CA 1
ATOM 912 C C . ASP A 1 122 ? 35.065 17.133 11.598 1.00 13.01 122 ASP A C 1
ATOM 913 O O . ASP A 1 122 ? 35.979 17.812 12.018 1.00 13.31 122 ASP A O 1
ATOM 918 N N . ILE A 1 123 ? 35.095 15.803 11.565 1.00 12.79 123 ILE A N 1
ATOM 919 C CA . ILE A 1 123 ? 36.275 15.061 12.015 1.00 12.83 123 ILE A CA 1
ATOM 920 C C . ILE A 1 123 ? 36.553 13.902 11.074 1.00 12.27 123 ILE A C 1
ATOM 921 O O . ILE A 1 123 ? 35.653 13.447 10.388 1.00 13.11 123 ILE A O 1
ATOM 926 N N . SER A 1 124 ? 37.794 13.419 11.049 1.00 12.77 124 SER A N 1
ATOM 927 C CA . SER A 1 124 ? 38.079 12.217 10.286 1.00 12.28 124 SER A CA 1
ATOM 928 C C . SER A 1 124 ? 39.268 11.485 10.845 1.00 12.52 124 SER A C 1
ATOM 929 O O . SER A 1 124 ? 40.166 12.090 11.446 1.00 12.31 124 SER A O 1
ATOM 932 N N . LYS A 1 125 ? 39.261 10.172 10.640 1.00 13.08 125 LYS A N 1
ATOM 933 C CA . LYS A 1 125 ? 40.368 9.308 11.004 1.00 13.83 125 LYS A CA 1
ATOM 934 C C . LYS A 1 125 ? 41.648 9.837 10.403 1.00 13.60 125 LYS A C 1
ATOM 935 O O . LYS A 1 125 ? 41.727 10.129 9.213 1.00 13.70 125 LYS A O 1
ATOM 941 N N . LEU A 1 126 ? 42.694 9.911 11.220 1.00 14.41 126 LEU A N 1
ATOM 942 C CA . LEU A 1 126 ? 44.030 10.184 10.707 1.00 15.78 126 LEU A CA 1
ATOM 943 C C . LEU A 1 126 ? 44.684 8.906 10.169 1.00 16.90 126 LEU A C 1
ATOM 944 O O . LEU A 1 126 ? 44.613 7.828 10.761 1.00 16.68 126 LEU A O 1
ATOM 949 N N . ALA A 1 127 ? 45.325 9.043 9.019 1.00 17.50 127 ALA A N 1
ATOM 950 C CA . ALA A 1 127 ? 45.999 7.922 8.360 1.00 19.27 127 ALA A CA 1
ATOM 951 C C . ALA A 1 127 ? 47.167 7.442 9.172 1.00 20.17 127 ALA A C 1
ATOM 952 O O . ALA A 1 127 ? 47.451 6.230 9.149 1.00 22.74 127 ALA A O 1
#

Solvent-accessible surface area: 6866 Å² total; per-residue (Å²): 164,42,125,28,108,70,35,9,66,54,118,0,10,0,55,1,67,12,119,160,81,26,126,129,27,49,133,81,99,0,48,1,111,93,40,61,124,118,75,40,0,15,0,85,5,88,107,51,21,42,122,22,139,9,49,17,95,45,7,77,13,22,44,12,56,92,56,116,98,0,23,2,2,7,11,72,50,74,62,32,52,0,33,0,68,47,88,74,107,176,79,140,9,2,14,0,35,0,39,42,46,139,74,128,51,113,124,16,116,50,16,90,26,133,8,0,0,66,36,84

Se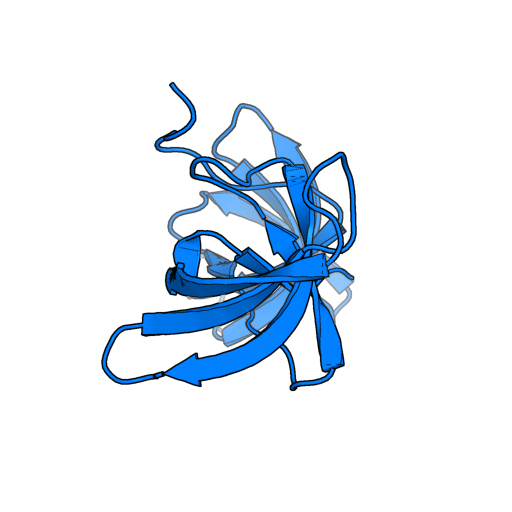condary structure (DSSP, 8-state):
----S----TTBEEEE--STT-GGGTT-EEEEEEEETTTEEEEEETTT--EEEEEGGGEEE----TT-EEEE-SSTTTT-EEEEEEEEGGGTEEEEEE-SSTTTT-EEEEEEGGGEEEB-

Organism: Homo sapiens (NCBI:txid9606)

Foldseek 3Di:
DQADPFFDDFQFKKQFCDCVVHPVRHRFIWGFHDDDPRFWTFTQTPPPRDTDIDGCVRIFAADDDAQAKKAFGGDDLHPFMWGWHADDVVLQWTWTATCDDPRHGDIDGGHHRRGMHGGD

B-factor: mean 20.28, std 8.86, range [12.05, 63.21]

Radius of gyration: 14.04 Å; Cα contacts (8 Å, |Δi|>4): 302; chains: 1; bounding box: 26×34×39 Å

Nearest PDB structures (foldseek):
  2ckk-assembly1_A  TM=1.008E+00  e=4.156E-24  Homo sapiens
  7abi-assembly1_7  TM=1.007E+00  e=3.597E-22  Homo sapiens
  8i0p-assembly1_K  TM=9.809E-01  e=2.831E-21  Homo sapiens
  9coj-assembly1_A  TM=9.534E-01  e=4.423E-21  Homo sapiens
  5ohq-assembly1_A  TM=8.382E-01  e=2.286E-08  Homo sapiens

GO terms:
  GO:0005634 nucleus (C, EXP)
  GO:0005737 cytoplasm (C, EXP)
  GO:0005634 nucleus (C, TAS)
  GO:0003677 DNA binding (F, TAS)
  GO:0005654 nucleoplasm (C, TAS)
  GO:0005515 protein binding (F, IPI)
  GO:0005654 nucleoplasm (C, IDA)
  GO:0005829 cytosol (C, IDA)
  GO:0016363 nuclear matrix (C, IDA)
  GO:0003723 RNA binding (F, IDA)
  GO:0032991 protein-containing complex (C, IDA)
  GO:0006260 DNA replication (P, IDA)
  GO:0006974 DNA damage response (P, IEP)
  GO:0006397 mRNA processing (P, TAS)

CATH classification: 2.30.30.140 (+1 more: 2.30.30.30)